Protein AF-A7RK18-F1 (afdb_monomer)

Solvent-accessible surface area (backbone atoms only — not comparable to full-atom values): 7683 Å² total; per-residue (Å²): 133,89,76,63,94,60,97,79,65,82,69,89,77,88,67,84,77,76,84,88,72,96,74,86,84,88,80,84,88,77,73,75,101,55,92,80,87,89,86,84,87,86,83,76,72,92,55,84,84,82,60,87,85,22,59,61,84,49,74,40,46,59,86,33,28,42,50,72,51,44,67,44,82,36,23,25,46,61,23,59,28,65,91,43,62,71,50,93,75,36,35,50,34,50,38,57,60,61,97,60,95,82,65,52,76,46,76,52,86,78,133

Secondary structure (DSSP, 8-state):
----SSSS-------SSPP--S------S--SSS-----------SSTT-S--STTTS-S-STTEEES--SSGGG-GGG--TTPPPBTTB-SS---SS-STT--EEE----

InterPro domains:
  IPR000421 Coagulation factor 5/8, C-terminal domain [PS50022] (1-44)
  IPR000421 Coagulation factor 5/8, C-terminal domain [PS50022] (49-111)
  IPR008979 Galactose-binding-like domain superfamily [SSF49785] (1-46)
  IPR008979 Galactose-binding-like domain superfamily [SSF49785] (49-111)

pLDDT: mean 93.7, std 4.91, range [62.84, 98.38]

Radius of gyration: 21.3 Å; Cα contacts (8 Å, |Δi|>4): 115; chains: 1; bounding box: 46×33×54 Å

Mean predicted aligned error: 5.4 Å

Foldseek 3Di:
DDADPDDPDHDDDDDPPDDDDPDDDDDDPDDDPDDDDDDDDDDDDPDPPPDDLCLAPCPQPPVQKQKPAFLDPQQGRSLCGPPRPRDDSHHRHHDGNDPDPPIDMGGHSDD

Organism: Nematostella vectensis (NCBI:txid45351)

Structure (mmCIF, N/CA/C/O backbone):
data_AF-A7RK18-F1
#
_entry.id   AF-A7RK18-F1
#
loop_
_atom_site.group_PDB
_atom_site.id
_atom_site.type_symbol
_atom_site.label_atom_id
_atom_site.label_alt_id
_atom_site.label_comp_id
_atom_site.label_asym_id
_atom_site.label_entity_id
_atom_site.label_seq_id
_atom_site.pdbx_PDB_ins_code
_atom_site.Cartn_x
_atom_site.Cartn_y
_atom_site.Cartn_z
_atom_site.occupancy
_atom_site.B_iso_or_equiv
_atom_site.auth_seq_id
_atom_site.auth_comp_id
_atom_site.auth_asym_id
_atom_site.auth_atom_id
_atom_site.pdbx_PDB_model_num
ATOM 1 N N . PHE A 1 1 ? -19.571 -0.997 21.828 1.00 89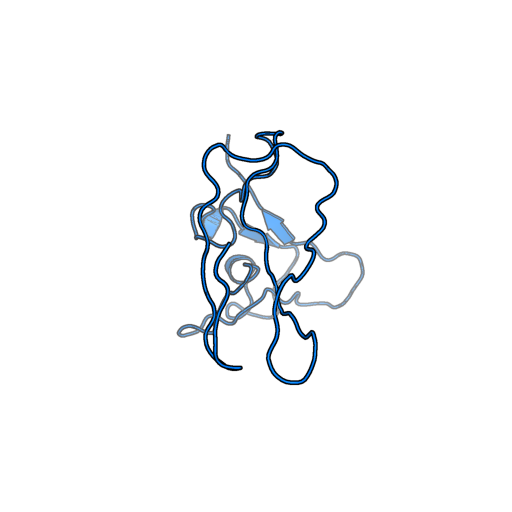.69 1 PHE A N 1
ATOM 2 C CA . PHE A 1 1 ? -19.703 -2.146 20.903 1.00 89.69 1 PHE A CA 1
ATOM 3 C C . PHE A 1 1 ? -19.273 -3.426 21.605 1.00 89.69 1 PHE A C 1
ATOM 5 O O . PHE A 1 1 ? -18.399 -3.349 22.461 1.00 89.69 1 PHE A O 1
ATOM 12 N N . ARG A 1 2 ? -19.845 -4.590 21.263 1.00 92.69 2 ARG A N 1
ATOM 13 C CA . ARG A 1 2 ? -19.397 -5.883 21.817 1.00 92.69 2 ARG A CA 1
ATOM 14 C C . ARG A 1 2 ? -18.171 -6.379 21.044 1.00 92.69 2 ARG A C 1
ATOM 16 O O . ARG A 1 2 ? -18.327 -6.735 19.879 1.00 92.69 2 ARG A O 1
ATOM 23 N N . ALA A 1 3 ? -17.008 -6.439 21.689 1.00 92.56 3 ALA A N 1
ATOM 24 C CA . ALA A 1 3 ? -15.753 -6.941 21.113 1.00 92.56 3 ALA A CA 1
ATOM 25 C C . ALA A 1 3 ? -15.701 -8.488 21.035 1.00 92.56 3 ALA A C 1
ATOM 27 O O . ALA A 1 3 ? -16.728 -9.153 21.228 1.00 92.56 3 ALA A O 1
ATOM 28 N N . ASN A 1 4 ? -14.537 -9.033 20.668 1.00 92.94 4 ASN A N 1
ATOM 29 C CA . ASN A 1 4 ? -14.189 -10.455 20.776 1.00 92.94 4 ASN A CA 1
ATOM 30 C C . ASN A 1 4 ? -14.069 -10.887 22.250 1.00 92.94 4 ASN A C 1
ATOM 32 O O . ASN A 1 4 ? -13.802 -10.060 23.123 1.00 92.94 4 ASN A O 1
ATOM 36 N N . ASP A 1 5 ? -14.288 -12.172 22.513 1.00 92.44 5 ASP A N 1
ATOM 37 C CA . ASP A 1 5 ? -14.214 -12.811 23.836 1.00 92.44 5 ASP A CA 1
ATOM 38 C C . ASP A 1 5 ? -13.047 -13.809 23.966 1.00 92.44 5 ASP A C 1
ATOM 40 O O . ASP A 1 5 ? -12.788 -14.317 25.055 1.00 92.44 5 ASP A O 1
ATOM 44 N N . ASP A 1 6 ? -12.285 -14.022 22.891 1.00 92.56 6 ASP A N 1
ATOM 45 C CA . ASP A 1 6 ? -11.062 -14.823 22.869 1.00 92.56 6 ASP A CA 1
ATOM 46 C C . ASP A 1 6 ? -9.869 -14.044 22.272 1.00 92.56 6 ASP A C 1
ATOM 48 O O . ASP A 1 6 ? -10.014 -12.934 21.768 1.00 92.56 6 ASP A O 1
ATOM 52 N N . ARG A 1 7 ? -8.656 -14.606 22.350 1.00 91.69 7 ARG A N 1
ATOM 53 C CA . ARG A 1 7 ? -7.408 -13.925 21.940 1.00 91.69 7 ARG A CA 1
ATOM 54 C C . ARG A 1 7 ? -7.028 -14.093 20.460 1.00 91.69 7 ARG A C 1
ATOM 56 O O . ARG A 1 7 ? -6.003 -13.553 20.046 1.00 91.69 7 ARG A O 1
ATOM 63 N N . TYR A 1 8 ? -7.786 -14.871 19.694 1.00 91.88 8 TYR A N 1
ATOM 64 C CA . TYR A 1 8 ? -7.452 -15.287 18.330 1.00 91.88 8 TYR A CA 1
ATOM 65 C C . TYR A 1 8 ? -8.430 -14.734 17.294 1.00 91.88 8 TYR A C 1
ATOM 67 O O . TYR A 1 8 ? -8.005 -14.373 16.193 1.00 91.88 8 TYR A O 1
ATOM 75 N N . SER A 1 9 ? -9.719 -14.659 17.627 1.00 93.50 9 SER A N 1
ATOM 76 C CA . SER A 1 9 ? -10.744 -14.182 16.709 1.00 93.50 9 SER A CA 1
ATOM 77 C C . SER A 1 9 ? -10.645 -12.673 16.498 1.00 93.50 9 SER A C 1
ATOM 79 O 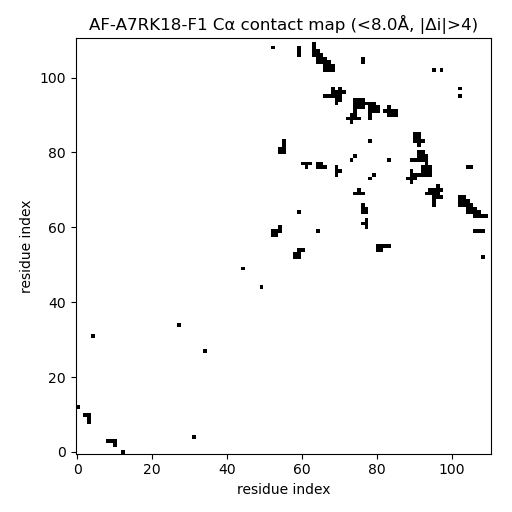O . SER A 1 9 ? -10.473 -11.876 17.424 1.00 93.50 9 SER A O 1
ATOM 81 N N . SER A 1 10 ? -10.755 -12.264 15.236 1.00 94.19 10 SER A N 1
ATOM 82 C CA . SER A 1 10 ? -11.046 -10.880 14.891 1.00 94.19 10 SER A CA 1
ATOM 83 C C . SER A 1 10 ? -12.557 -10.693 14.831 1.00 94.19 10 SER A C 1
ATOM 85 O O . SER A 1 10 ? -13.296 -11.555 14.353 1.00 94.19 10 SER A O 1
ATOM 87 N N . LYS A 1 11 ? -13.029 -9.538 15.301 1.00 95.38 11 LYS A N 1
ATOM 88 C CA . LYS A 1 11 ? -14.438 -9.167 15.218 1.00 95.38 11 LYS A CA 1
ATOM 89 C C . LYS A 1 11 ? -14.598 -7.869 14.447 1.00 95.38 11 LYS A C 1
ATOM 91 O O . LYS A 1 11 ? -14.157 -6.818 14.906 1.00 95.38 11 LYS A O 1
ATOM 96 N N . LEU A 1 12 ? -15.250 -7.953 13.291 1.00 95.69 12 LEU A N 1
ATOM 97 C CA . LEU A 1 12 ? -15.608 -6.786 12.493 1.00 95.69 12 LEU A CA 1
ATOM 98 C C . LEU A 1 12 ? -16.873 -6.137 13.065 1.00 95.69 12 LEU A C 1
ATOM 100 O O . LEU A 1 12 ? -17.857 -6.818 13.355 1.00 95.69 12 LEU A O 1
ATOM 104 N N . ILE A 1 13 ? -16.843 -4.817 13.226 1.00 94.75 13 ILE A N 1
ATOM 105 C CA . ILE A 1 13 ? -17.964 -4.030 13.741 1.00 94.75 13 ILE A CA 1
ATOM 106 C C . ILE A 1 13 ? -18.256 -2.926 12.726 1.00 94.75 13 ILE A C 1
ATOM 108 O O . ILE A 1 13 ? -17.434 -2.035 12.529 1.00 94.75 13 ILE A O 1
ATOM 112 N N . ALA A 1 14 ? -19.427 -2.985 12.092 1.00 94.94 14 ALA A N 1
ATOM 113 C CA . ALA A 1 14 ? -19.889 -1.929 11.199 1.00 94.94 14 ALA A CA 1
ATOM 114 C C . ALA A 1 14 ? -20.389 -0.727 12.012 1.00 94.94 14 ALA A C 1
ATOM 116 O O . ALA A 1 14 ? -21.152 -0.885 12.968 1.00 94.94 14 ALA A O 1
ATOM 117 N N . ILE A 1 15 ? -19.966 0.475 11.620 1.00 93.94 15 ILE A N 1
ATOM 118 C CA . ILE A 1 15 ? -20.387 1.731 12.242 1.00 93.94 15 ILE A CA 1
ATOM 119 C C . ILE A 1 15 ? -21.297 2.455 11.253 1.00 93.94 15 ILE A C 1
ATOM 121 O O . ILE A 1 15 ? -20.843 2.925 10.213 1.00 93.94 15 ILE A O 1
ATOM 125 N N . ASN A 1 16 ? -22.588 2.506 11.575 1.00 93.50 16 ASN A N 1
ATOM 126 C CA . ASN A 1 16 ? -23.604 3.194 10.790 1.00 93.50 16 ASN A CA 1
ATOM 127 C C . ASN A 1 16 ? -24.433 4.085 11.733 1.00 93.50 16 ASN A C 1
ATOM 129 O O . ASN A 1 16 ? -25.020 3.541 12.675 1.00 93.50 16 ASN A O 1
ATOM 133 N N . PRO A 1 17 ? -24.482 5.414 11.522 1.00 94.25 17 PRO A N 1
A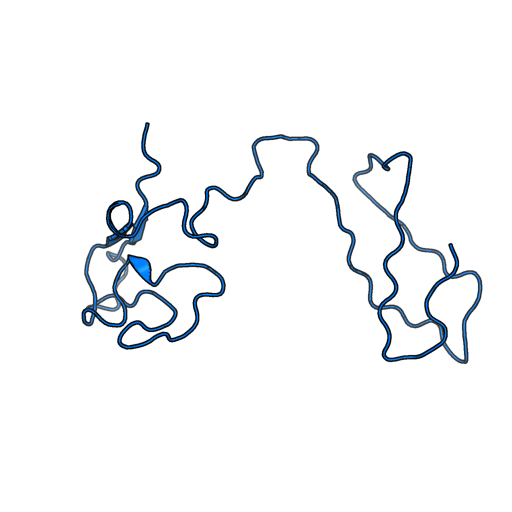TOM 134 C CA . PRO A 1 17 ? -23.862 6.177 10.426 1.00 94.25 17 PRO A CA 1
ATOM 135 C C . PRO A 1 17 ? -22.322 6.234 10.502 1.00 94.25 17 PRO A C 1
ATOM 137 O O . PRO A 1 17 ? -21.763 6.042 11.584 1.00 94.25 17 PRO A O 1
ATOM 140 N N . PRO A 1 18 ? -21.620 6.494 9.380 1.00 93.75 18 PRO A N 1
ATOM 141 C CA . PRO A 1 18 ? -20.162 6.596 9.368 1.00 93.75 18 PRO A CA 1
ATOM 142 C C . PRO A 1 18 ? -19.670 7.787 10.203 1.00 93.75 18 PRO A C 1
ATOM 144 O O . PRO A 1 18 ? -20.293 8.848 10.235 1.00 93.75 18 PRO A O 1
ATOM 147 N N 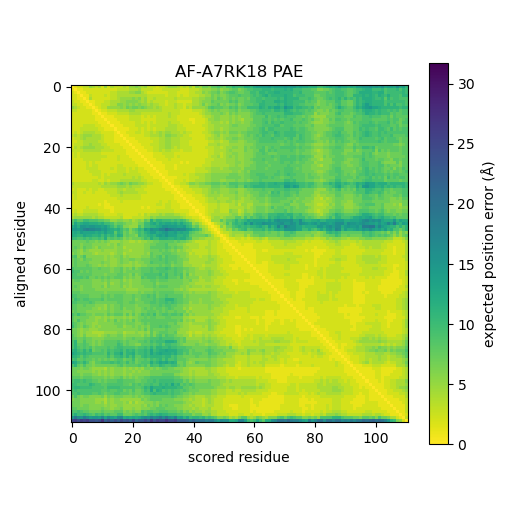. ILE A 1 19 ? -18.517 7.625 10.854 1.00 94.00 19 ILE A N 1
ATOM 148 C CA . ILE A 1 19 ? -17.876 8.683 11.646 1.00 94.00 19 ILE A CA 1
ATOM 149 C C . ILE A 1 19 ? -16.925 9.477 10.748 1.00 94.00 19 ILE A C 1
ATOM 151 O O . ILE A 1 19 ? -15.999 8.909 10.174 1.00 94.00 19 ILE A O 1
ATOM 155 N N . GLN A 1 20 ? -17.102 10.797 10.685 1.00 93.44 20 GLN A N 1
ATOM 156 C CA . GLN A 1 20 ? -16.131 11.712 10.080 1.00 93.44 20 GLN A CA 1
ATOM 157 C C . GLN A 1 20 ? -15.259 12.319 11.179 1.00 93.44 20 GLN A C 1
ATOM 159 O O . GLN A 1 20 ? -15.731 13.117 11.988 1.00 93.44 20 GLN A O 1
ATOM 164 N N . ALA A 1 21 ? -13.989 11.923 11.243 1.00 92.81 21 ALA A N 1
ATOM 165 C CA . ALA A 1 21 ? -13.057 12.430 12.244 1.00 92.81 21 ALA A CA 1
ATOM 166 C C . ALA A 1 21 ? -11.605 12.304 11.774 1.00 92.81 21 ALA A C 1
ATOM 168 O O . ALA A 1 21 ? -11.258 11.406 11.012 1.00 92.81 21 ALA A O 1
ATOM 169 N N . ARG A 1 22 ? -10.735 13.175 12.297 1.00 92.06 22 ARG A N 1
ATOM 170 C CA . ARG A 1 22 ? -9.274 13.038 12.169 1.00 92.06 22 ARG A CA 1
ATOM 171 C C . ARG A 1 22 ? -8.674 12.139 13.254 1.00 92.06 22 ARG A C 1
ATOM 173 O O . ARG A 1 22 ? -7.638 11.523 13.037 1.00 92.06 22 ARG A O 1
ATOM 180 N N . PHE A 1 23 ? -9.313 12.083 14.422 1.00 95.62 23 PHE A N 1
ATOM 181 C CA . PHE A 1 23 ? -8.835 11.341 15.584 1.00 95.62 23 PHE A CA 1
ATOM 182 C C . PHE A 1 23 ? -9.945 10.450 16.132 1.00 95.62 23 PHE A C 1
ATOM 184 O O . PHE A 1 23 ? -11.079 10.894 16.301 1.00 95.62 23 PHE A O 1
ATOM 191 N N . LEU A 1 24 ? -9.593 9.206 16.448 1.00 94.62 24 LEU A N 1
ATOM 192 C CA . LEU A 1 24 ? -10.469 8.237 17.098 1.00 94.62 24 LEU A CA 1
ATOM 193 C C . LEU A 1 24 ? -9.853 7.822 18.433 1.00 94.62 24 LEU A C 1
ATOM 195 O O . LEU A 1 24 ? -8.635 7.696 18.558 1.00 94.62 24 LEU A O 1
ATOM 199 N N . ARG A 1 25 ? -10.703 7.584 19.433 1.00 96.19 25 ARG A N 1
ATOM 200 C CA . ARG A 1 25 ? -10.309 7.013 20.723 1.00 96.19 25 ARG A CA 1
ATOM 201 C C . ARG A 1 25 ? -11.164 5.788 21.002 1.00 96.19 25 ARG A C 1
ATOM 203 O O . ARG A 1 25 ? -12.388 5.870 20.971 1.00 96.19 25 ARG A O 1
ATOM 210 N N . VAL A 1 26 ? -10.516 4.672 21.319 1.00 95.25 26 VAL A N 1
ATOM 211 C CA . VAL A 1 26 ? -11.182 3.458 21.800 1.00 95.25 26 VAL A CA 1
ATOM 212 C C . VAL A 1 26 ? -10.982 3.388 23.307 1.00 95.25 26 VAL A C 1
ATOM 214 O O . VAL A 1 26 ? -9.847 3.333 23.768 1.00 95.25 26 VAL A O 1
ATOM 217 N N . ASN A 1 27 ? -12.078 3.398 24.065 1.00 96.19 27 ASN A N 1
ATOM 218 C CA . ASN A 1 27 ? -12.062 3.253 25.520 1.00 96.19 27 ASN A CA 1
ATOM 219 C C . ASN A 1 27 ? -12.670 1.887 25.887 1.00 96.19 27 ASN A C 1
ATOM 221 O O . ASN A 1 27 ? -13.891 1.733 25.793 1.00 96.19 27 ASN A O 1
ATOM 225 N N . PRO A 1 28 ? -11.859 0.882 26.261 1.00 95.19 28 PRO A N 1
ATOM 226 C CA . PRO A 1 28 ? -12.361 -0.420 26.693 1.00 95.19 28 PRO A CA 1
ATOM 227 C C . PRO A 1 28 ? -13.197 -0.280 27.968 1.00 95.19 28 PRO A C 1
ATOM 229 O O . PRO A 1 28 ? -12.733 0.286 28.951 1.00 95.19 28 PRO A O 1
ATOM 232 N N . GLN A 1 29 ? -14.427 -0.798 27.950 1.00 95.88 29 GLN A N 1
ATOM 233 C CA . GLN A 1 29 ? -15.327 -0.765 29.113 1.00 95.88 29 GLN A CA 1
ATOM 234 C C . GLN A 1 29 ? -15.294 -2.062 29.933 1.00 95.88 29 GLN A C 1
ATOM 236 O O . GLN A 1 29 ? -15.607 -2.053 31.116 1.00 95.88 29 GLN A O 1
ATOM 241 N N . SER A 1 30 ? -14.899 -3.174 29.313 1.00 94.69 30 SER A N 1
ATOM 242 C CA . SER A 1 30 ? -14.799 -4.497 29.933 1.00 94.69 30 SER A CA 1
ATOM 243 C C . SER A 1 30 ? -13.654 -5.276 29.289 1.00 94.69 30 SER A C 1
ATOM 245 O O . SER A 1 30 ? -13.395 -5.101 28.096 1.00 94.69 30 SER A O 1
ATOM 247 N N . TYR A 1 31 ? -12.985 -6.139 30.050 1.00 94.56 31 TYR A N 1
ATOM 248 C CA . TYR A 1 31 ? -11.839 -6.926 29.589 1.00 94.56 31 TYR A CA 1
ATOM 249 C C . TYR A 1 31 ? -11.690 -8.215 30.405 1.00 94.56 31 TYR A C 1
ATOM 251 O O . TYR A 1 31 ? -12.220 -8.323 31.509 1.00 94.56 31 TYR A O 1
ATOM 259 N N . HIS A 1 32 ? -10.952 -9.184 29.862 1.00 93.19 32 HIS A N 1
ATOM 260 C CA . HIS A 1 32 ? -10.596 -10.420 30.555 1.00 93.19 32 HIS A CA 1
ATOM 261 C C . HIS A 1 32 ? -9.108 -10.393 30.933 1.00 93.19 32 HIS A C 1
ATOM 263 O O . HIS A 1 32 ? -8.242 -10.384 30.058 1.00 93.19 32 HIS A O 1
ATOM 269 N N . SER A 1 33 ? -8.812 -10.405 32.236 1.00 94.31 33 SER A N 1
ATOM 270 C CA . SER A 1 33 ? -7.471 -10.267 32.839 1.00 94.31 33 SER A CA 1
ATOM 271 C C . SER A 1 33 ? -6.801 -8.906 32.612 1.00 94.31 33 SER A C 1
ATOM 273 O O . SER A 1 33 ? -6.616 -8.162 33.567 1.00 94.31 33 SER A O 1
ATOM 275 N N . TRP A 1 34 ? -6.467 -8.561 31.368 1.00 93.44 34 TRP A N 1
ATOM 276 C CA . TRP A 1 34 ? -5.760 -7.326 31.020 1.00 93.44 34 TRP A CA 1
ATOM 277 C C . TRP A 1 34 ? -6.424 -6.633 29.837 1.00 93.44 34 TRP A C 1
ATOM 279 O O . TRP A 1 34 ? -7.021 -7.275 28.972 1.00 93.44 34 TRP A O 1
ATOM 289 N N . ILE A 1 35 ? -6.280 -5.311 29.772 1.00 93.75 35 ILE A N 1
ATOM 290 C CA . ILE A 1 35 ? -6.701 -4.540 28.606 1.00 93.75 35 ILE A CA 1
ATOM 291 C C . ILE A 1 35 ? -5.656 -4.732 27.502 1.00 93.75 35 ILE A C 1
ATOM 293 O O . ILE A 1 35 ? -4.560 -4.182 27.576 1.00 93.75 35 ILE A O 1
ATOM 297 N N . ALA A 1 36 ? -6.005 -5.496 26.469 1.00 92.62 36 ALA A N 1
ATOM 298 C CA . ALA A 1 36 ? -5.185 -5.689 25.278 1.00 92.62 36 ALA A CA 1
ATOM 299 C C . ALA A 1 36 ? -6.060 -5.614 24.021 1.00 92.62 36 ALA A C 1
ATOM 301 O O . ALA A 1 36 ? -7.147 -6.190 23.982 1.00 92.62 36 ALA A O 1
ATOM 302 N N . LEU A 1 37 ? -5.594 -4.898 22.995 1.00 93.62 37 LEU A N 1
ATOM 303 C CA . LEU A 1 37 ? -6.328 -4.687 21.748 1.00 93.62 37 LEU A CA 1
ATOM 304 C C . LEU A 1 37 ? -5.386 -4.716 20.538 1.00 93.62 37 LEU A C 1
ATOM 306 O O . LEU A 1 37 ? -4.317 -4.112 20.562 1.00 93.62 37 LEU A O 1
ATOM 310 N N . ARG A 1 38 ? -5.838 -5.353 19.451 1.00 94.56 38 ARG A N 1
ATOM 311 C CA . ARG A 1 38 ? -5.318 -5.177 18.087 1.00 94.56 38 ARG A CA 1
ATOM 312 C C . ARG A 1 38 ? -6.483 -4.719 17.220 1.00 94.56 38 ARG A C 1
ATOM 314 O O . ARG A 1 38 ? -7.449 -5.463 17.072 1.00 94.56 38 ARG A O 1
ATOM 321 N N . VAL A 1 39 ? -6.413 -3.501 16.695 1.00 94.75 39 VAL A N 1
ATOM 322 C CA . VAL A 1 39 ? -7.521 -2.869 15.965 1.00 94.75 39 VAL A CA 1
ATOM 323 C C . VAL A 1 39 ? -7.018 -2.338 14.633 1.00 94.75 39 VAL A C 1
ATOM 325 O O . VAL A 1 39 ? -5.935 -1.765 14.563 1.00 94.75 39 VAL A O 1
ATOM 328 N N . GLU A 1 40 ? -7.840 -2.505 13.603 1.00 96.06 40 GLU A N 1
ATOM 329 C CA . GLU A 1 40 ? -7.711 -1.837 12.314 1.00 96.06 40 GLU A CA 1
ATOM 330 C C . GLU A 1 40 ? -9.028 -1.108 12.023 1.00 96.06 40 GLU A C 1
ATOM 332 O O . GLU A 1 40 ? -10.110 -1.642 12.280 1.00 96.06 40 GLU A O 1
ATOM 337 N N . PHE A 1 41 ? -8.938 0.133 11.545 1.00 94.31 41 PHE A N 1
ATOM 338 C CA . PHE A 1 41 ? -10.101 0.937 11.184 1.00 94.31 41 PHE A CA 1
ATOM 339 C C . PHE A 1 41 ? -10.239 0.961 9.667 1.00 94.31 41 PHE A C 1
ATOM 341 O O . PHE A 1 41 ? -9.365 1.478 8.976 1.00 94.31 41 PHE A O 1
ATOM 348 N N . TYR A 1 42 ? -11.357 0.442 9.167 1.00 93.44 42 TYR A N 1
ATOM 349 C CA . TYR A 1 42 ? -11.696 0.499 7.751 1.00 93.44 42 TYR A CA 1
ATOM 350 C C . TYR A 1 42 ? -12.625 1.681 7.487 1.00 93.44 42 TYR A C 1
AT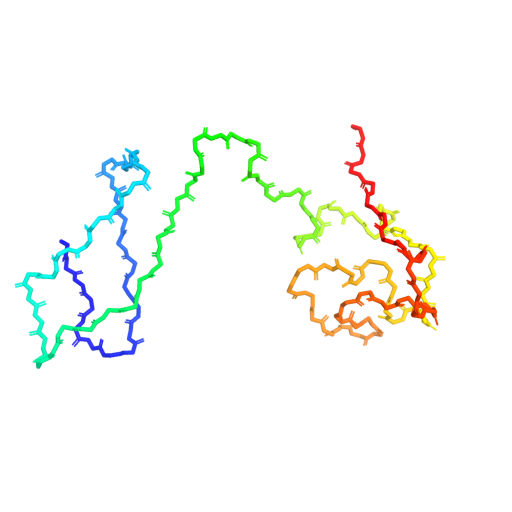OM 352 O O . TYR A 1 42 ? -13.646 1.850 8.156 1.00 93.44 42 TYR A O 1
ATOM 360 N N . GLY A 1 43 ? -12.267 2.495 6.502 1.00 90.62 43 GLY A N 1
ATOM 361 C CA . GLY A 1 43 ? -13.028 3.658 6.068 1.00 90.62 43 GLY A CA 1
ATOM 362 C C . GLY A 1 43 ? -12.516 4.156 4.722 1.00 90.62 43 GLY A C 1
ATOM 363 O O . GLY A 1 43 ? -11.682 3.513 4.089 1.00 90.62 43 GLY A O 1
ATOM 364 N N . CYS A 1 44 ? -13.007 5.312 4.294 1.00 87.94 44 CYS A N 1
ATOM 365 C CA . CYS A 1 44 ? -12.505 6.025 3.124 1.00 87.94 44 CYS A CA 1
ATOM 366 C C . CYS A 1 44 ? -12.005 7.407 3.547 1.00 87.94 44 CYS A C 1
ATOM 368 O O . CYS A 1 44 ? -12.468 7.967 4.548 1.00 87.94 44 CYS A O 1
ATOM 370 N N . LYS A 1 45 ? -11.048 7.964 2.798 1.00 84.31 45 LYS A N 1
ATOM 371 C CA . LYS A 1 45 ? -10.751 9.391 2.923 1.00 84.31 45 LYS A CA 1
ATOM 372 C C . LYS A 1 45 ? -11.955 10.185 2.417 1.00 84.31 45 LYS A C 1
ATOM 374 O O . LYS A 1 45 ? -12.666 9.750 1.519 1.00 84.31 45 LYS A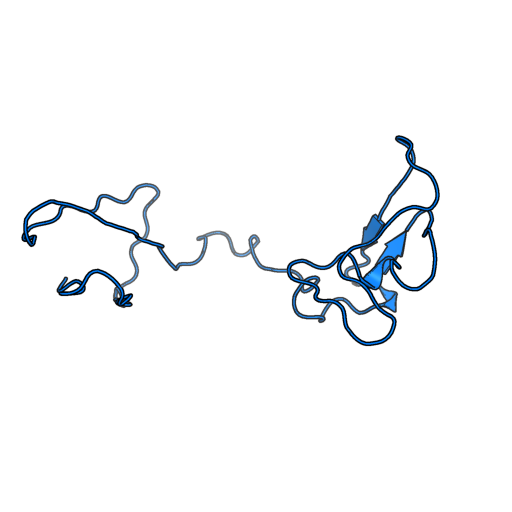 O 1
ATOM 379 N N . ALA A 1 46 ? -12.157 11.367 2.995 1.00 74.88 46 ALA A N 1
ATOM 380 C CA . ALA A 1 46 ? -13.132 12.318 2.468 1.00 74.88 46 ALA A CA 1
ATOM 381 C C . ALA A 1 46 ? -12.729 12.831 1.072 1.00 74.88 46 ALA A C 1
ATOM 383 O O . ALA A 1 46 ? -13.587 13.240 0.299 1.00 74.88 46 ALA A O 1
ATOM 384 N N . ASP A 1 47 ? -11.429 12.802 0.761 1.00 80.88 47 ASP A N 1
ATOM 385 C CA . ASP A 1 47 ? -10.898 13.155 -0.550 1.00 80.88 47 ASP A CA 1
ATOM 386 C C . ASP A 1 47 ? -11.004 11.957 -1.517 1.00 80.88 47 ASP A C 1
ATOM 388 O O . ASP A 1 47 ? -10.399 10.912 -1.246 1.00 80.88 47 ASP A O 1
ATOM 392 N N . PRO A 1 48 ? -11.728 12.087 -2.645 1.00 78.62 48 PRO A N 1
ATOM 393 C CA . PRO A 1 48 ? -11.851 11.028 -3.646 1.00 78.62 48 PRO A CA 1
ATOM 394 C C . PRO A 1 48 ? -10.540 10.714 -4.388 1.00 78.62 48 PRO A C 1
ATOM 396 O O . PRO A 1 48 ? -10.491 9.725 -5.118 1.00 78.62 48 PRO A O 1
ATOM 399 N N . CYS A 1 49 ? -9.484 11.517 -4.228 1.00 84.69 49 CYS A N 1
ATOM 400 C CA . CYS A 1 49 ? -8.219 11.335 -4.946 1.00 84.69 49 CYS A CA 1
ATOM 401 C C . CYS A 1 49 ? -7.331 10.216 -4.373 1.00 84.69 49 CYS A C 1
ATOM 403 O O . CYS A 1 49 ? -6.348 9.833 -5.005 1.00 84.69 49 CYS A O 1
ATOM 405 N N . ASP A 1 50 ? -7.654 9.674 -3.195 1.00 84.25 50 ASP A N 1
ATOM 406 C CA . ASP A 1 50 ? -6.858 8.634 -2.532 1.00 84.25 50 ASP A CA 1
ATOM 407 C C . ASP A 1 50 ? -7.429 7.233 -2.761 1.00 84.25 50 ASP A C 1
ATOM 409 O O . ASP A 1 50 ? -7.886 6.549 -1.843 1.00 84.25 50 ASP A O 1
ATOM 413 N N . VAL A 1 51 ? -7.428 6.815 -4.022 1.00 87.38 51 VAL A N 1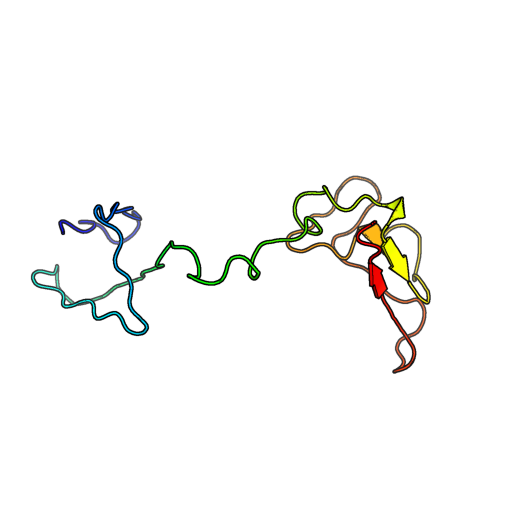
ATOM 414 C CA . VAL A 1 51 ? -7.934 5.509 -4.454 1.00 87.38 51 VAL A CA 1
ATOM 415 C C . VAL A 1 51 ? -6.844 4.719 -5.179 1.00 87.38 51 VAL A C 1
ATOM 417 O O . VAL A 1 51 ? -5.999 5.308 -5.859 1.00 87.38 51 VAL A O 1
ATOM 420 N N . PRO A 1 52 ? -6.832 3.376 -5.082 1.00 91.12 52 PRO A N 1
ATOM 421 C CA . PRO A 1 52 ? -5.891 2.570 -5.845 1.00 91.12 52 PRO A CA 1
ATOM 422 C C . PRO A 1 52 ? -6.147 2.746 -7.346 1.00 91.12 52 PRO A C 1
ATOM 424 O O . PRO A 1 52 ? -7.253 2.515 -7.838 1.00 91.12 52 PRO A O 1
ATOM 427 N N . LEU A 1 53 ? -5.096 3.096 -8.088 1.00 92.75 53 LEU A N 1
ATOM 428 C CA . LEU A 1 53 ? -5.167 3.330 -9.538 1.00 92.75 53 LEU A CA 1
ATOM 429 C C . LEU A 1 53 ? -5.038 2.049 -10.377 1.00 92.75 53 LEU A C 1
ATOM 431 O O . LEU A 1 53 ? -5.112 2.100 -11.597 1.00 92.75 53 LEU A O 1
ATOM 435 N N . GLY A 1 54 ? -4.875 0.891 -9.730 1.00 94.38 54 GLY A N 1
ATOM 436 C CA . GLY A 1 54 ? -4.987 -0.407 -10.396 1.00 94.38 54 GLY A CA 1
ATOM 437 C C . GLY A 1 54 ? -3.679 -1.139 -10.702 1.00 94.38 54 GLY A C 1
ATOM 438 O O . GLY A 1 54 ? -3.649 -2.090 -11.483 1.00 94.38 54 GLY A O 1
ATOM 439 N N . VAL A 1 55 ? -2.571 -0.714 -10.092 1.00 95.88 55 VAL A N 1
ATOM 440 C CA . VAL A 1 55 ? -1.292 -1.436 -10.199 1.00 95.88 55 VAL A CA 1
ATOM 441 C C . VAL A 1 55 ? -1.363 -2.781 -9.469 1.00 95.88 55 VAL A C 1
ATOM 443 O O . VAL A 1 55 ? -0.928 -3.788 -10.016 1.00 95.88 55 VAL A O 1
ATOM 446 N N . GLU A 1 56 ? -1.931 -2.831 -8.265 1.00 95.50 56 GLU A N 1
ATOM 447 C CA . GLU A 1 56 ? -2.080 -4.078 -7.498 1.00 95.50 56 GLU A CA 1
ATOM 448 C C . GLU A 1 56 ? -3.101 -5.038 -8.128 1.00 95.50 56 GLU A C 1
ATOM 450 O O . GLU A 1 56 ? -2.801 -6.212 -8.321 1.00 95.50 56 GLU A O 1
ATOM 455 N N . ASP A 1 57 ? -4.281 -4.529 -8.496 1.00 94.25 57 ASP A N 1
ATOM 456 C CA . ASP A 1 57 ? -5.421 -5.341 -8.951 1.00 94.25 57 ASP A CA 1
ATOM 457 C C . ASP A 1 57 ? -5.371 -5.751 -10.436 1.00 94.25 57 ASP A C 1
ATOM 459 O O . ASP A 1 57 ? -6.192 -6.548 -10.886 1.00 94.25 57 ASP A O 1
ATOM 463 N N . GLY A 1 58 ? -4.403 -5.237 -11.201 1.00 93.44 58 GLY A N 1
ATOM 464 C CA . GLY A 1 58 ? -4.209 -5.599 -12.605 1.00 93.44 58 GLY A CA 1
ATOM 465 C C . GLY A 1 58 ? -4.913 -4.704 -13.626 1.00 93.44 58 GLY A C 1
ATOM 466 O O . GLY A 1 58 ? -4.703 -4.927 -14.820 1.00 93.44 58 GLY A O 1
ATOM 467 N N . ARG A 1 59 ? -5.687 -3.686 -13.214 1.00 95.25 59 ARG A N 1
ATOM 468 C CA . ARG A 1 59 ? -6.309 -2.728 -14.156 1.00 95.25 59 ARG A CA 1
ATOM 469 C C . ARG A 1 59 ? -5.271 -1.964 -14.977 1.00 95.25 59 ARG A C 1
ATOM 471 O O . ARG A 1 59 ? -5.459 -1.775 -16.176 1.00 95.25 59 ARG A O 1
ATOM 478 N N . VAL A 1 60 ? -4.144 -1.590 -14.369 1.00 95.81 60 VAL A N 1
ATOM 479 C CA . VAL A 1 60 ? -2.959 -1.170 -15.127 1.00 95.81 60 VAL A CA 1
ATOM 480 C C . VAL A 1 60 ? -2.374 -2.420 -15.764 1.00 95.81 60 VAL A C 1
ATOM 482 O O . VAL A 1 60 ? -1.913 -3.311 -15.051 1.00 95.81 60 VAL A O 1
ATOM 485 N N . THR A 1 61 ? -2.381 -2.516 -17.090 1.00 95.12 61 THR A N 1
ATOM 486 C CA . THR A 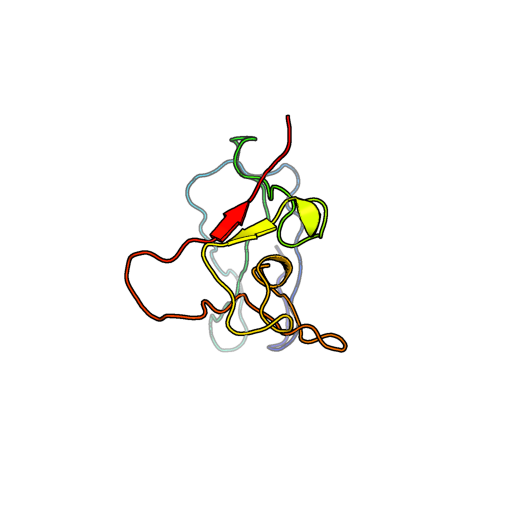1 61 ? -1.920 -3.718 -17.802 1.00 95.12 61 THR A CA 1
ATOM 487 C C . THR A 1 61 ? -0.393 -3.833 -17.815 1.00 95.12 61 THR A C 1
ATOM 489 O O . THR A 1 61 ? 0.333 -2.897 -17.486 1.00 95.12 61 THR A O 1
ATOM 492 N N . LYS A 1 62 ? 0.134 -5.002 -18.203 1.00 93.75 62 LYS A N 1
ATOM 493 C CA . LYS A 1 62 ? 1.584 -5.213 -18.375 1.00 93.75 62 LYS A CA 1
ATOM 494 C C . LYS A 1 62 ? 2.195 -4.223 -19.376 1.00 93.75 62 LYS A C 1
ATOM 496 O O . LYS A 1 62 ? 3.337 -3.820 -19.194 1.00 93.75 62 LYS A O 1
ATOM 501 N N . GLN A 1 63 ? 1.449 -3.863 -20.416 1.00 95.06 63 GLN A N 1
ATOM 502 C CA . GLN A 1 63 ? 1.870 -2.957 -21.482 1.00 95.06 63 GLN A CA 1
ATOM 503 C C . GLN A 1 63 ? 2.061 -1.526 -20.972 1.00 95.06 63 GLN A C 1
ATOM 505 O O . GLN A 1 63 ? 2.973 -0.847 -21.429 1.00 95.06 63 GLN A O 1
ATOM 510 N N . GLY A 1 64 ? 1.266 -1.107 -19.983 1.00 96.44 64 GLY A N 1
ATOM 511 C CA . GLY A 1 64 ? 1.422 0.184 -19.313 1.00 96.44 64 GLY A CA 1
ATOM 512 C C . GLY A 1 64 ? 2.582 0.235 -18.316 1.00 96.44 64 GLY A C 1
ATOM 513 O O . GLY A 1 64 ? 2.761 1.245 -17.653 1.00 96.44 64 GLY A O 1
ATOM 514 N N . MET A 1 65 ? 3.374 -0.832 -18.161 1.00 97.31 65 MET A N 1
ATOM 515 C CA . MET A 1 65 ? 4.502 -0.860 -17.226 1.00 97.31 65 MET A CA 1
ATOM 516 C C . MET A 1 65 ? 5.819 -1.060 -17.974 1.00 97.31 65 MET A C 1
ATOM 518 O O . MET A 1 65 ? 6.071 -2.120 -18.554 1.00 97.31 65 MET A O 1
ATOM 522 N N . THR A 1 66 ? 6.695 -0.061 -17.905 1.00 97.94 66 THR A N 1
ATOM 523 C CA . THR A 1 66 ? 8.030 -0.067 -18.522 1.00 97.94 66 THR A CA 1
ATOM 524 C C . THR A 1 66 ? 9.093 0.325 -17.496 1.00 97.94 66 THR A C 1
ATOM 526 O O . THR A 1 66 ? 8.776 0.762 -16.396 1.00 97.94 66 THR A O 1
ATOM 529 N N . ALA A 1 67 ? 10.372 0.106 -17.794 1.00 98.25 67 ALA A N 1
ATOM 530 C CA . ALA A 1 67 ? 11.465 0.483 -16.898 1.00 98.25 67 ALA A CA 1
ATOM 531 C C . ALA A 1 67 ? 12.729 0.814 -17.686 1.00 98.25 67 ALA A C 1
ATOM 533 O O . ALA A 1 67 ? 12.861 0.427 -18.849 1.00 98.25 67 ALA A O 1
ATOM 534 N N . SER A 1 68 ? 13.690 1.441 -17.011 1.00 98.12 68 SER A N 1
ATOM 535 C CA . SER A 1 68 ? 15.030 1.705 -17.540 1.00 98.12 68 SER A CA 1
ATOM 536 C C . SER A 1 68 ? 15.753 0.433 -17.979 1.00 98.12 68 SER A C 1
ATOM 538 O O . SER A 1 68 ? 16.473 0.427 -18.974 1.00 98.12 68 SER A O 1
ATOM 540 N N . SER A 1 69 ? 15.608 -0.639 -17.200 1.00 97.94 69 SER A N 1
ATOM 541 C CA . SER A 1 69 ? 16.220 -1.940 -17.447 1.00 97.94 69 SER A CA 1
ATOM 542 C C . SER A 1 69 ? 15.522 -3.032 -16.633 1.00 97.94 69 SER A C 1
ATOM 544 O O . SER A 1 69 ? 14.744 -2.752 -15.720 1.00 97.94 69 SER A O 1
ATOM 546 N N . MET A 1 70 ? 15.806 -4.295 -16.946 1.00 97.69 70 MET A N 1
ATOM 547 C CA . MET A 1 70 ? 15.398 -5.439 -16.129 1.00 97.69 70 MET A CA 1
ATOM 548 C C . MET A 1 70 ? 16.499 -6.497 -16.147 1.00 97.69 70 MET A C 1
ATOM 550 O O . MET A 1 70 ? 17.097 -6.737 -17.196 1.00 97.69 70 MET A O 1
ATOM 554 N N . VAL A 1 71 ? 16.772 -7.139 -15.009 1.00 97.50 71 VAL A N 1
ATOM 555 C CA . VAL A 1 71 ? 17.811 -8.185 -14.919 1.00 97.50 71 VAL A CA 1
ATOM 556 C C . VAL A 1 71 ? 17.516 -9.366 -15.851 1.00 97.50 71 VAL A C 1
ATOM 558 O O . VAL A 1 71 ? 18.422 -9.953 -16.434 1.00 97.50 71 VAL A O 1
ATOM 561 N N . ASN A 1 72 ? 16.236 -9.706 -16.001 1.00 96.31 72 ASN A N 1
ATOM 562 C CA . ASN A 1 72 ? 15.693 -10.643 -16.977 1.00 96.31 72 ASN A CA 1
ATOM 563 C C . ASN A 1 72 ? 14.159 -10.503 -17.000 1.00 96.31 72 ASN A C 1
ATOM 565 O O . ASN A 1 72 ? 13.572 -9.740 -16.231 1.00 96.31 72 ASN A O 1
ATOM 569 N N . THR A 1 73 ? 13.494 -11.278 -17.855 1.00 95.56 73 THR A N 1
ATOM 570 C CA . THR A 1 73 ? 12.033 -11.238 -18.024 1.00 95.56 73 THR A CA 1
ATOM 571 C C . THR A 1 73 ? 11.238 -11.756 -16.818 1.00 95.56 73 THR A C 1
ATOM 573 O O . THR A 1 73 ? 10.028 -11.540 -16.757 1.00 95.56 73 THR A O 1
ATOM 576 N N . TYR A 1 74 ? 11.873 -12.416 -15.843 1.00 96.38 74 TYR A N 1
ATOM 577 C CA . TYR A 1 74 ? 11.201 -12.904 -14.633 1.00 96.38 74 TYR A CA 1
ATOM 578 C C . TYR A 1 74 ? 10.899 -11.781 -13.639 1.00 96.38 74 TYR A C 1
ATOM 580 O O . TYR A 1 74 ? 9.890 -11.852 -12.943 1.00 96.38 74 TYR A O 1
ATOM 588 N N . TYR A 1 75 ? 11.731 -10.739 -13.627 1.00 96.81 75 TYR A N 1
ATOM 589 C CA . TYR A 1 75 ? 11.613 -9.552 -12.772 1.00 96.81 75 TYR A CA 1
ATOM 590 C C . TYR A 1 75 ? 11.313 -8.297 -13.602 1.00 96.81 75 TYR A C 1
ATOM 592 O O . TYR A 1 75 ? 11.850 -7.216 -13.351 1.00 96.81 75 TYR A O 1
ATOM 600 N N . GLY A 1 76 ? 10.515 -8.460 -14.660 1.00 96.62 76 GLY A N 1
ATOM 601 C CA . GLY A 1 76 ? 10.154 -7.363 -15.550 1.00 96.62 76 GLY A CA 1
ATOM 602 C C . GLY A 1 76 ? 9.311 -6.284 -14.850 1.00 96.62 76 GLY A C 1
ATOM 603 O O . GLY A 1 76 ? 8.791 -6.510 -13.759 1.00 96.62 76 GLY A O 1
ATOM 604 N N . PRO A 1 77 ? 9.124 -5.116 -15.482 1.00 96.94 77 PRO A N 1
ATOM 605 C CA . PRO A 1 77 ? 8.381 -3.985 -14.909 1.00 96.94 77 PRO A CA 1
ATOM 606 C C . PRO A 1 77 ? 6.985 -4.354 -14.386 1.00 96.94 77 PRO A C 1
ATOM 608 O O . PRO A 1 77 ? 6.583 -3.938 -13.305 1.00 96.94 77 PRO A O 1
ATOM 611 N N . TRP A 1 78 ? 6.276 -5.221 -15.113 1.00 94.69 78 TRP A N 1
ATOM 612 C CA . TRP A 1 78 ? 4.938 -5.717 -14.771 1.00 94.69 78 TRP A CA 1
ATOM 613 C C . TRP A 1 78 ? 4.852 -6.516 -13.470 1.00 94.69 78 TRP A C 1
ATOM 615 O O . TRP A 1 78 ? 3.748 -6.745 -12.976 1.00 94.69 78 TRP A O 1
ATOM 625 N N . SER A 1 79 ? 5.991 -6.957 -12.937 1.00 95.62 79 SER A N 1
ATOM 626 C CA . SER A 1 79 ? 6.100 -7.608 -11.635 1.00 95.62 79 SER A CA 1
ATOM 627 C C . SER A 1 79 ? 6.181 -6.623 -10.472 1.00 95.62 79 SER A C 1
ATOM 629 O O . SER A 1 79 ? 6.024 -7.039 -9.326 1.00 95.62 79 SER A O 1
ATOM 631 N N . GLY A 1 80 ? 6.429 -5.335 -10.733 1.00 95.75 80 GLY A N 1
ATOM 632 C CA . GLY A 1 80 ? 6.522 -4.266 -9.734 1.00 95.75 80 GLY A CA 1
ATOM 633 C C . GLY A 1 80 ? 5.174 -3.865 -9.128 1.00 95.75 80 GLY A C 1
ATOM 634 O O . GLY A 1 80 ? 4.902 -2.678 -8.982 1.00 95.75 80 GLY A O 1
ATOM 635 N N . ARG A 1 81 ? 4.311 -4.838 -8.820 1.00 95.44 81 ARG A N 1
ATOM 636 C CA . ARG A 1 81 ? 2.982 -4.629 -8.233 1.00 95.44 81 ARG A CA 1
ATOM 637 C C . ARG A 1 81 ? 3.008 -4.956 -6.746 1.00 95.44 81 ARG A C 1
ATOM 639 O O . ARG A 1 81 ? 3.706 -5.879 -6.320 1.00 95.44 81 ARG A O 1
ATOM 646 N N . LEU A 1 82 ? 2.229 -4.215 -5.960 1.00 95.69 82 LEU A N 1
ATOM 647 C CA . LEU A 1 82 ? 2.034 -4.518 -4.543 1.00 95.69 82 LEU A CA 1
ATOM 648 C C . LEU A 1 82 ? 1.416 -5.920 -4.398 1.00 95.69 82 LEU A C 1
ATOM 650 O O . LEU A 1 82 ? 0.638 -6.341 -5.247 1.00 95.69 82 LEU A O 1
ATOM 654 N N . GLN A 1 83 ? 1.827 -6.667 -3.370 1.00 94.75 83 GLN A N 1
ATOM 655 C CA . GLN A 1 83 ? 1.406 -8.056 -3.112 1.00 94.75 83 GLN A CA 1
ATOM 656 C C . GLN A 1 83 ? 1.617 -9.060 -4.266 1.00 94.75 83 GLN A C 1
ATOM 658 O O . GLN A 1 83 ? 1.089 -10.176 -4.218 1.00 94.75 83 GLN A O 1
ATOM 663 N N . ALA A 1 84 ? 2.424 -8.727 -5.280 1.00 92.25 84 ALA A N 1
ATOM 664 C CA . ALA A 1 84 ? 2.733 -9.649 -6.366 1.00 92.25 84 ALA A CA 1
ATOM 665 C C . ALA A 1 84 ? 3.425 -10.913 -5.837 1.00 92.25 84 ALA A C 1
ATOM 667 O O . ALA A 1 84 ? 4.501 -10.859 -5.237 1.00 92.25 84 ALA A O 1
ATOM 668 N N . ARG A 1 85 ? 2.822 -12.074 -6.101 1.00 91.69 85 ARG A N 1
ATOM 669 C CA . ARG A 1 85 ? 3.393 -13.384 -5.771 1.00 91.69 85 ARG A CA 1
ATOM 670 C C . ARG A 1 85 ? 4.131 -13.969 -6.969 1.00 91.69 85 ARG A C 1
ATOM 672 O O . ARG A 1 85 ? 3.861 -13.632 -8.119 1.00 91.69 85 ARG A O 1
ATOM 679 N N . ASN A 1 86 ? 5.048 -14.892 -6.693 1.00 94.88 86 ASN A N 1
ATOM 680 C CA . ASN A 1 86 ? 5.674 -15.692 -7.740 1.00 94.88 86 ASN A CA 1
ATOM 681 C C . ASN A 1 86 ? 4.603 -16.509 -8.475 1.00 94.88 86 ASN A C 1
ATOM 683 O O . ASN A 1 86 ? 3.839 -17.234 -7.838 1.00 94.88 86 ASN A O 1
ATOM 687 N N . HIS A 1 87 ? 4.572 -16.417 -9.801 1.00 91.19 87 HIS A N 1
ATOM 688 C CA . HIS A 1 87 ? 3.606 -17.123 -10.633 1.00 91.19 87 HIS A CA 1
ATOM 689 C C . HIS A 1 87 ? 4.241 -17.532 -11.965 1.00 91.19 87 HIS A C 1
ATOM 691 O O . HIS A 1 87 ? 4.674 -16.691 -12.757 1.00 91.19 87 HIS A O 1
ATOM 697 N N . GLY A 1 88 ? 4.312 -18.842 -12.213 1.00 93.69 88 GLY A N 1
ATOM 698 C CA . GLY A 1 88 ? 4.998 -19.396 -13.377 1.00 93.69 88 GLY A CA 1
ATOM 699 C C . GLY A 1 88 ? 6.445 -18.903 -13.464 1.00 93.69 88 GLY A C 1
ATOM 700 O O . GLY A 1 88 ? 7.244 -19.097 -12.547 1.00 93.69 88 GLY A O 1
ATOM 701 N N . ARG A 1 89 ? 6.781 -18.243 -14.577 1.00 92.69 89 ARG A N 1
ATOM 702 C CA . ARG A 1 89 ? 8.108 -17.645 -14.801 1.00 92.69 89 ARG A CA 1
ATOM 703 C C . ARG A 1 89 ? 8.256 -16.261 -14.160 1.00 92.69 89 ARG A C 1
ATOM 705 O O . ARG A 1 89 ? 9.369 -15.770 -14.036 1.00 92.69 89 ARG A O 1
ATOM 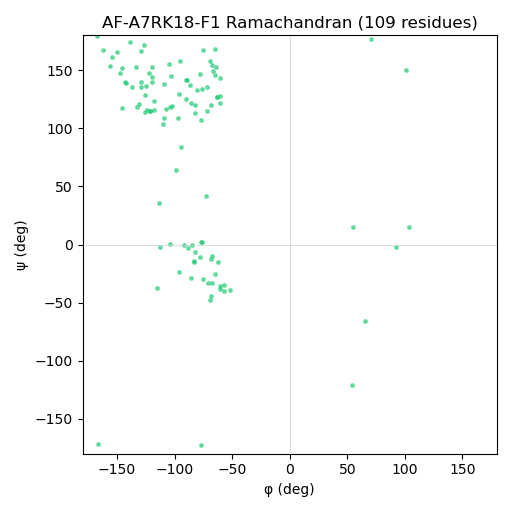712 N N . THR A 1 90 ? 7.164 -15.625 -13.757 1.00 92.62 90 THR A N 1
ATOM 713 C CA . THR A 1 90 ? 7.166 -14.270 -13.206 1.00 92.62 90 THR A CA 1
ATOM 714 C C . THR A 1 90 ? 7.424 -14.302 -11.701 1.00 92.62 90 THR A C 1
ATOM 716 O O . THR A 1 90 ? 6.889 -15.143 -10.975 1.00 92.62 90 THR A O 1
ATOM 719 N N . ARG A 1 91 ? 8.272 -13.392 -11.224 1.00 94.81 91 ARG A N 1
ATOM 720 C CA . ARG A 1 91 ? 8.597 -13.213 -9.806 1.00 94.81 91 ARG A CA 1
ATOM 721 C C . ARG A 1 91 ? 7.904 -11.979 -9.256 1.00 94.81 91 ARG A C 1
ATOM 723 O O . ARG A 1 91 ? 7.571 -11.080 -10.023 1.00 94.81 91 ARG A O 1
ATOM 730 N N . GLY A 1 92 ? 7.680 -11.959 -7.945 1.00 94.44 92 GLY A N 1
ATOM 731 C CA . GLY A 1 92 ? 7.198 -10.768 -7.250 1.00 94.44 92 GLY A CA 1
ATOM 732 C C . GLY A 1 92 ? 8.281 -9.691 -7.241 1.00 94.44 92 GLY A C 1
ATOM 733 O O . GLY A 1 92 ? 9.373 -9.925 -6.725 1.00 94.44 92 GLY A O 1
ATOM 734 N N . GLY A 1 93 ? 7.982 -8.530 -7.821 1.00 95.62 93 GLY A N 1
ATOM 735 C CA . GLY A 1 93 ? 8.881 -7.380 -7.876 1.00 95.62 93 GLY A CA 1
ATOM 736 C C . GLY A 1 93 ? 9.613 -7.195 -9.208 1.00 95.62 93 GLY A C 1
ATOM 737 O O . GLY A 1 93 ? 9.922 -8.144 -9.931 1.00 95.62 93 GLY A O 1
ATOM 738 N N . TRP A 1 94 ? 9.903 -5.932 -9.515 1.00 97.19 94 TRP A N 1
ATOM 739 C CA . TRP A 1 94 ? 10.800 -5.532 -10.595 1.00 97.19 94 TRP A CA 1
ATOM 740 C C . TRP A 1 94 ? 12.234 -5.424 -10.068 1.00 97.19 94 TRP A C 1
ATOM 742 O O . TRP A 1 94 ? 12.456 -4.950 -8.953 1.00 97.19 94 TRP A O 1
ATOM 752 N N . VAL A 1 95 ? 13.205 -5.849 -10.877 1.00 97.69 95 VAL A N 1
ATOM 753 C CA . VAL A 1 95 ? 14.632 -5.742 -10.552 1.00 97.69 95 VAL A CA 1
ATOM 754 C C . VAL A 1 95 ? 15.371 -5.172 -11.755 1.00 97.69 95 VAL A C 1
ATOM 756 O O . VAL A 1 95 ? 15.404 -5.790 -12.822 1.00 97.69 95 VAL A O 1
ATOM 759 N N . ALA A 1 96 ? 15.983 -4.001 -11.572 1.00 98.12 96 ALA A N 1
ATOM 760 C CA . ALA A 1 96 ? 16.823 -3.365 -12.580 1.00 98.12 96 ALA A CA 1
ATOM 761 C C . ALA A 1 96 ? 18.066 -4.211 -12.897 1.00 98.12 96 ALA A C 1
ATOM 763 O O . ALA A 1 96 ? 18.571 -4.956 -12.059 1.00 98.12 96 ALA A O 1
ATOM 764 N N . GLN A 1 97 ? 18.599 -4.068 -14.109 1.00 98.31 97 GLN A N 1
ATOM 765 C CA . GLN A 1 97 ? 19.822 -4.764 -14.509 1.00 98.31 97 GLN A CA 1
ATOM 766 C C . GLN A 1 97 ? 21.068 -4.203 -13.809 1.00 98.31 97 GLN A C 1
ATOM 768 O O . GLN A 1 97 ? 22.016 -4.940 -13.547 1.00 98.31 97 GLN A O 1
ATOM 773 N N . ARG A 1 98 ? 21.083 -2.897 -13.525 1.00 97.69 98 ARG A N 1
ATOM 774 C CA . ARG A 1 98 ? 22.174 -2.207 -12.825 1.00 97.69 98 ARG A CA 1
ATOM 775 C C . ARG A 1 98 ? 21.641 -1.593 -11.542 1.00 97.69 98 ARG A C 1
ATOM 777 O O . ARG A 1 98 ? 20.554 -1.030 -11.547 1.00 97.69 98 ARG A O 1
ATOM 784 N N . ASN A 1 99 ? 22.413 -1.676 -10.463 1.00 96.81 99 ASN A N 1
ATOM 785 C CA . ASN A 1 99 ? 22.076 -1.030 -9.198 1.00 96.81 99 ASN A CA 1
ATOM 786 C C . ASN A 1 99 ? 22.766 0.338 -9.115 1.00 96.81 99 ASN A C 1
ATOM 788 O O . ASN A 1 99 ? 23.866 0.462 -8.578 1.00 96.81 99 ASN A O 1
ATOM 792 N N . ASP A 1 100 ? 22.141 1.349 -9.713 1.00 96.88 100 ASP A N 1
ATOM 793 C CA . ASP A 1 100 ? 22.599 2.735 -9.670 1.00 96.88 100 ASP A CA 1
ATOM 794 C C . ASP A 1 100 ? 21.422 3.708 -9.486 1.00 96.88 100 ASP A C 1
ATOM 796 O O . ASP A 1 100 ? 20.252 3.327 -9.489 1.00 96.88 100 ASP A O 1
ATOM 800 N N . ARG A 1 101 ? 21.732 4.997 -9.321 1.00 97.88 101 ARG A N 1
ATOM 801 C CA . ARG A 1 101 ? 20.732 6.050 -9.072 1.00 97.88 101 ARG A CA 1
ATOM 802 C C . ARG A 1 101 ? 19.955 6.489 -10.321 1.00 97.88 101 ARG A C 1
ATOM 804 O O . ARG A 1 101 ? 19.184 7.437 -10.233 1.00 97.88 101 ARG A O 1
ATOM 811 N N . LYS A 1 102 ? 20.194 5.874 -11.483 1.00 97.75 102 LYS A N 1
ATOM 812 C CA . LYS A 1 102 ? 19.590 6.272 -12.767 1.00 97.75 102 LYS A CA 1
ATOM 813 C C . LYS A 1 102 ? 18.463 5.333 -13.205 1.00 97.75 102 LYS A C 1
ATOM 815 O O . LYS A 1 102 ? 17.901 5.528 -14.280 1.00 97.75 102 LYS A O 1
ATOM 820 N N . GLN A 1 103 ? 18.150 4.311 -12.409 1.00 98.38 103 GLN A N 1
ATOM 821 C CA . GLN A 1 103 ? 17.090 3.361 -12.728 1.00 98.38 103 GLN A CA 1
ATOM 822 C C . GLN A 1 103 ? 15.705 3.936 -12.442 1.00 98.38 103 GLN A C 1
ATOM 824 O O . GLN A 1 103 ? 15.520 4.689 -11.488 1.00 98.38 103 GLN A O 1
ATOM 829 N N . TRP A 1 104 ? 14.728 3.542 -13.252 1.00 98.19 104 TRP A N 1
ATOM 830 C CA . TRP A 1 104 ? 13.347 3.987 -13.116 1.00 98.19 104 TRP A CA 1
ATOM 831 C C . TRP A 1 104 ? 12.370 2.881 -13.510 1.00 98.19 104 TRP A C 1
ATOM 833 O O . TRP A 1 104 ? 12.674 2.039 -14.355 1.00 98.19 104 TRP A O 1
ATOM 843 N N . LEU A 1 105 ? 11.186 2.924 -12.902 1.00 98.00 105 LEU A N 1
ATOM 844 C CA . LEU A 1 105 ? 10.000 2.153 -13.261 1.00 98.00 105 LEU A CA 1
ATOM 845 C C . LEU A 1 105 ? 8.922 3.167 -13.647 1.00 98.00 105 LEU A C 1
ATOM 847 O O . LEU A 1 105 ? 8.613 4.064 -12.866 1.00 98.00 105 LEU A O 1
ATOM 851 N N . GLN A 1 106 ? 8.385 3.041 -14.850 1.00 97.81 106 GLN A N 1
ATOM 852 C CA . GLN A 1 106 ? 7.359 3.919 -15.387 1.00 97.81 106 GLN A CA 1
ATOM 853 C C . GLN A 1 106 ? 6.038 3.161 -15.467 1.00 97.81 106 GLN A C 1
ATOM 855 O O . GLN A 1 106 ? 5.986 1.996 -15.871 1.00 97.81 106 GLN A O 1
ATOM 860 N N . VAL A 1 107 ? 4.973 3.855 -15.082 1.00 97.69 107 VAL A N 1
ATOM 861 C CA . VAL A 1 107 ? 3.602 3.369 -15.164 1.00 97.69 107 VAL A CA 1
ATOM 862 C C . VAL A 1 107 ? 2.798 4.371 -15.980 1.00 97.69 107 VAL A C 1
ATOM 864 O O . VAL A 1 107 ? 2.659 5.524 -15.584 1.00 97.69 107 VAL A O 1
ATOM 867 N N . ASP A 1 108 ? 2.307 3.926 -17.127 1.00 96.12 108 ASP A N 1
ATOM 868 C CA . ASP A 1 108 ? 1.341 4.633 -17.953 1.00 96.12 108 ASP A CA 1
ATOM 869 C C . ASP A 1 108 ? -0.070 4.315 -17.445 1.00 96.12 108 ASP A C 1
ATOM 871 O O . ASP A 1 108 ? -0.466 3.148 -17.350 1.00 96.12 108 ASP A O 1
ATOM 875 N N . LEU A 1 109 ? -0.802 5.361 -17.069 1.00 92.62 109 LEU A N 1
ATOM 876 C CA . LEU A 1 109 ? -2.161 5.265 -16.539 1.00 92.62 109 LEU A CA 1
ATOM 877 C C . LEU A 1 109 ? -3.227 5.380 -17.637 1.00 92.62 109 LEU A C 1
ATOM 879 O O . LEU A 1 109 ? -4.413 5.265 -17.334 1.00 92.62 109 LEU A O 1
ATOM 883 N N . GLY A 1 110 ? -2.813 5.564 -18.894 1.00 84.62 110 GLY A N 1
ATOM 884 C CA . GLY A 1 110 ? -3.716 5.920 -19.977 1.00 84.62 110 GLY A CA 1
ATOM 885 C C . GLY A 1 110 ? -4.231 7.355 -19.842 1.00 84.62 110 GLY A C 1
ATOM 886 O O . GLY A 1 110 ? -3.918 8.076 -18.892 1.00 84.62 110 GLY A O 1
ATOM 887 N N . THR A 1 111 ? -5.014 7.763 -20.833 1.00 62.84 111 THR A N 1
ATOM 888 C CA . THR A 1 111 ? -5.800 9.005 -20.843 1.00 62.84 111 THR A CA 1
ATOM 889 C C . THR A 1 111 ? -7.264 8.694 -20.626 1.00 62.84 111 THR A C 1
ATOM 891 O O . THR A 1 111 ? -7.721 7.721 -21.272 1.00 62.84 111 THR A O 1
#

Sequence (111 aa):
FRANDDRYSSKLIAINPPIQARFLRVNPQSYHSWIALRVEFYGCKADPCDVPLGVEDGRVTKQGMTASSMVNTYYGPWSGRLQARNHGRTRGGWVAQRNDRKQWLQVDLGT

Nearest PDB structures (foldseek):
  5jgi-assembly2_B  TM=9.299E-01  e=8.829E-04  Homo sapiens
  7jjc-assembly4_D  TM=9.457E-01  e=1.626E-03  Homo sapiens
  4deq-assembly1_A  TM=9.225E-01  e=2.382E-03  Homo sapiens
  2qqm-assembly1_A  TM=8.403E-01  e=2.044E-03  Homo sapiens